Protein AF-A0A9Q0XM95-F1 (afdb_monomer_lite)

Organism: NCBI:txid171643

Structure (mmCIF, N/CA/C/O backbone):
data_AF-A0A9Q0XM95-F1
#
_entry.id   AF-A0A9Q0XM95-F1
#
loop_
_atom_site.group_PDB
_atom_site.id
_atom_site.type_symbol
_atom_site.label_atom_id
_atom_site.label_alt_id
_atom_site.label_comp_id
_atom_site.label_asym_id
_atom_site.label_entity_id
_atom_site.label_seq_id
_atom_site.pdbx_PDB_ins_code
_atom_site.Cartn_x
_atom_site.Cartn_y
_atom_site.Cartn_z
_atom_site.occupancy
_atom_site.B_iso_or_equiv
_atom_site.auth_seq_id
_atom_site.auth_comp_id
_atom_site.auth_asym_id
_atom_site.auth_atom_id
_atom_site.pdbx_PDB_model_num
ATOM 1 N N . MET A 1 1 ? -8.495 -16.145 10.404 1.00 81.06 1 MET A N 1
ATOM 2 C CA . MET A 1 1 ? -7.145 -15.731 10.852 1.00 81.06 1 MET A CA 1
ATOM 3 C C . MET A 1 1 ? -7.290 -14.716 11.980 1.00 81.06 1 MET A C 1
ATOM 5 O O . MET A 1 1 ? -8.179 -13.877 11.881 1.00 81.06 1 MET A O 1
ATOM 9 N N . SER A 1 2 ? -6.496 -14.801 13.055 1.00 91.56 2 SER A N 1
ATOM 10 C CA . SER A 1 2 ? -6.542 -13.814 14.153 1.00 91.56 2 SER A CA 1
ATOM 11 C C . SER A 1 2 ? -6.047 -12.433 13.691 1.00 91.56 2 SER A C 1
ATOM 13 O O . SER A 1 2 ? -5.526 -12.292 12.583 1.00 91.56 2 SER A O 1
ATOM 15 N N . PHE A 1 3 ? -6.245 -11.386 14.500 1.00 92.06 3 PHE A N 1
ATOM 16 C CA . PHE A 1 3 ? -5.684 -10.062 14.198 1.00 92.06 3 PHE A CA 1
ATOM 17 C C . PHE A 1 3 ? -4.149 -10.098 14.181 1.00 92.06 3 PHE A C 1
ATOM 19 O O . PHE A 1 3 ? -3.558 -9.758 13.162 1.00 92.06 3 PHE A O 1
ATOM 26 N N . GLU A 1 4 ? -3.528 -10.651 15.223 1.00 93.56 4 GLU A N 1
ATOM 27 C CA . GLU A 1 4 ? -2.069 -10.808 15.297 1.00 93.56 4 GLU A CA 1
ATOM 28 C C . GLU A 1 4 ? -1.491 -11.612 14.130 1.00 93.56 4 GLU A C 1
ATOM 30 O O . GLU A 1 4 ? -0.483 -11.219 13.555 1.00 93.56 4 GLU A O 1
ATOM 35 N N . ALA A 1 5 ? -2.160 -12.685 13.695 1.00 95.25 5 ALA A N 1
ATOM 36 C CA . ALA A 1 5 ? -1.706 -13.453 12.536 1.00 95.25 5 ALA A CA 1
ATOM 37 C C . ALA A 1 5 ? -1.765 -12.640 11.229 1.00 95.25 5 ALA A C 1
ATOM 39 O O . ALA A 1 5 ? -0.909 -12.804 10.365 1.00 95.25 5 ALA A O 1
ATOM 40 N N . ARG A 1 6 ? -2.735 -11.726 11.084 1.00 95.44 6 ARG A N 1
ATOM 41 C CA . ARG A 1 6 ? -2.788 -10.805 9.936 1.00 95.44 6 ARG A CA 1
ATOM 42 C C . ARG A 1 6 ? -1.675 -9.767 9.983 1.00 95.44 6 ARG A C 1
ATOM 44 O O . ARG A 1 6 ? -1.085 -9.481 8.948 1.00 95.44 6 ARG A O 1
ATOM 51 N N . ILE A 1 7 ? -1.393 -9.221 11.163 1.00 96.62 7 ILE A N 1
ATOM 52 C CA . ILE A 1 7 ? -0.296 -8.270 11.362 1.00 96.62 7 ILE A CA 1
ATOM 53 C C . ILE A 1 7 ? 1.055 -8.941 11.100 1.00 96.62 7 ILE A C 1
ATOM 55 O O . ILE A 1 7 ? 1.875 -8.376 10.383 1.00 96.62 7 ILE A O 1
ATOM 59 N N . ALA A 1 8 ? 1.262 -10.165 11.589 1.00 97.31 8 ALA A N 1
ATOM 60 C CA . ALA A 1 8 ? 2.457 -10.951 11.296 1.00 97.31 8 ALA A CA 1
ATOM 61 C C . ALA A 1 8 ? 2.610 -11.197 9.788 1.00 97.31 8 ALA A C 1
ATOM 63 O O . ALA A 1 8 ? 3.677 -10.950 9.230 1.00 97.31 8 ALA A O 1
ATOM 64 N N . ARG A 1 9 ? 1.522 -11.583 9.109 1.00 97.50 9 ARG A N 1
ATOM 65 C CA . ARG A 1 9 ? 1.529 -11.794 7.658 1.00 97.50 9 ARG A CA 1
ATOM 66 C C . ARG A 1 9 ? 1.860 -10.520 6.873 1.00 97.50 9 ARG A C 1
ATOM 68 O O . ARG A 1 9 ? 2.614 -10.574 5.907 1.00 97.50 9 ARG A O 1
ATOM 75 N N . LEU A 1 10 ? 1.334 -9.372 7.294 1.00 96.75 10 LEU A N 1
ATOM 76 C CA . LEU A 1 10 ? 1.699 -8.076 6.720 1.00 96.75 10 LEU A CA 1
ATOM 77 C C . LEU A 1 10 ? 3.186 -7.764 6.962 1.00 96.75 10 LEU A C 1
ATOM 79 O O . LEU A 1 10 ? 3.872 -7.317 6.045 1.00 96.75 10 LEU A O 1
ATOM 83 N N . GLY A 1 11 ? 3.701 -8.047 8.161 1.00 96.81 11 GLY A N 1
ATOM 84 C CA . GLY A 1 11 ? 5.122 -7.913 8.486 1.00 96.81 11 GLY A CA 1
ATOM 85 C C . GLY A 1 11 ? 6.016 -8.739 7.558 1.00 96.81 11 GLY A C 1
ATOM 86 O O . GLY A 1 11 ? 6.986 -8.216 7.021 1.00 96.81 11 GLY A O 1
ATOM 87 N N . GLU A 1 12 ? 5.641 -9.988 7.270 1.00 97.31 12 GLU A N 1
ATOM 88 C CA . GLU A 1 12 ? 6.345 -10.814 6.281 1.00 97.31 12 GLU A CA 1
ATOM 89 C C . GLU A 1 12 ? 6.358 -10.162 4.894 1.00 97.31 12 GLU A C 1
ATOM 91 O O . GLU A 1 12 ? 7.397 -10.144 4.244 1.00 97.31 12 GLU A O 1
ATOM 96 N N . MET A 1 13 ? 5.228 -9.605 4.438 1.00 96.62 13 MET A N 1
ATOM 97 C CA . MET A 1 13 ? 5.145 -8.899 3.151 1.00 96.62 13 MET A CA 1
ATOM 98 C C . MET A 1 13 ? 6.050 -7.666 3.106 1.00 96.62 13 MET A C 1
ATOM 100 O O . MET A 1 13 ? 6.648 -7.381 2.071 1.00 96.62 13 MET A O 1
ATOM 104 N N . LYS A 1 14 ? 6.154 -6.927 4.213 1.00 96.12 14 LYS A N 1
ATOM 105 C CA . LYS A 1 14 ? 6.998 -5.733 4.326 1.00 96.12 14 LYS A CA 1
ATOM 106 C C . LYS A 1 14 ? 8.491 -6.058 4.205 1.00 96.12 14 LYS A C 1
ATOM 108 O O . LYS A 1 14 ? 9.233 -5.276 3.627 1.00 96.12 14 LYS A O 1
ATOM 113 N N . GLU A 1 15 ? 8.936 -7.213 4.680 1.00 96.25 15 GLU A N 1
ATOM 114 C CA . GLU A 1 15 ? 10.349 -7.610 4.577 1.00 96.25 15 GLU A CA 1
ATOM 115 C C . GLU A 1 15 ? 10.702 -8.244 3.216 1.00 96.25 15 GLU A C 1
ATOM 117 O O . GLU A 1 15 ? 11.859 -8.594 2.962 1.00 96.25 15 GLU A O 1
ATOM 122 N N . LYS A 1 16 ? 9.729 -8.389 2.304 1.00 94.69 16 LYS A N 1
ATOM 123 C CA . LYS A 1 16 ? 9.983 -8.952 0.975 1.00 94.69 16 LYS A CA 1
ATOM 124 C C . LYS A 1 16 ? 10.821 -8.020 0.112 1.00 94.69 16 LYS A C 1
ATOM 126 O O . LYS A 1 16 ? 10.620 -6.807 0.069 1.00 94.69 16 LYS A O 1
ATOM 131 N N . ASN A 1 17 ? 11.700 -8.649 -0.661 1.00 94.06 17 ASN A N 1
ATOM 132 C CA . ASN A 1 17 ? 12.382 -8.044 -1.792 1.00 94.06 17 ASN A CA 1
ATOM 133 C C . ASN A 1 17 ? 11.874 -8.695 -3.076 1.00 94.06 17 ASN A C 1
ATOM 135 O O . ASN A 1 17 ? 11.714 -9.916 -3.139 1.00 94.06 17 ASN A O 1
ATOM 139 N N . TYR A 1 18 ? 11.629 -7.880 -4.095 1.00 95.12 18 TYR A N 1
ATOM 140 C CA . TYR A 1 18 ? 11.156 -8.344 -5.393 1.00 95.12 18 TYR A CA 1
ATOM 141 C C . TYR A 1 18 ? 12.299 -8.313 -6.405 1.00 95.12 18 TYR A C 1
ATOM 143 O O . TYR A 1 18 ? 13.080 -7.365 -6.435 1.00 95.12 18 TYR A O 1
ATOM 151 N N . ALA A 1 19 ? 12.391 -9.350 -7.238 1.00 92.94 19 ALA A N 1
ATOM 152 C CA . ALA A 1 19 ? 13.468 -9.540 -8.207 1.00 92.94 19 ALA A CA 1
ATOM 153 C C . ALA A 1 19 ? 12.906 -9.855 -9.603 1.00 92.94 19 ALA A C 1
ATOM 155 O O . ALA A 1 19 ? 11.805 -10.389 -9.732 1.00 92.94 19 ALA A O 1
ATOM 156 N N . VAL A 1 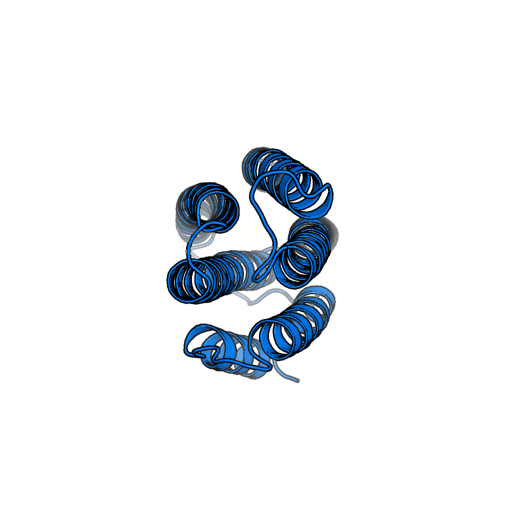20 ? 13.662 -9.540 -10.655 1.00 87.06 20 VAL A N 1
ATOM 157 C CA . VAL A 1 20 ? 13.325 -9.935 -12.034 1.00 87.06 20 VAL A CA 1
ATOM 158 C C . VAL A 1 20 ? 13.405 -11.460 -12.220 1.00 87.06 20 VAL A C 1
ATOM 160 O O . VAL A 1 20 ? 14.213 -12.105 -11.551 1.00 87.06 20 VAL A O 1
ATOM 163 N N . PRO A 1 21 ? 12.610 -12.047 -13.137 1.00 88.88 21 PRO A N 1
ATOM 164 C CA . PRO A 1 21 ? 11.660 -11.383 -14.041 1.00 88.88 21 PRO A CA 1
ATOM 165 C C . PRO A 1 21 ? 10.279 -11.110 -13.421 1.00 88.88 21 PRO A C 1
ATOM 167 O O . PRO A 1 21 ? 9.565 -10.238 -13.903 1.00 88.88 21 PRO A O 1
ATOM 170 N N . ASP A 1 22 ? 9.921 -11.792 -12.331 1.00 92.81 22 ASP A N 1
ATOM 171 C CA . ASP A 1 22 ? 8.540 -11.840 -11.826 1.00 92.81 22 ASP A CA 1
ATOM 172 C C . ASP A 1 22 ? 8.221 -10.808 -10.731 1.00 92.81 22 ASP A C 1
ATOM 174 O O . ASP A 1 22 ? 7.160 -10.866 -10.107 1.00 92.81 22 ASP A O 1
ATOM 178 N N . GLY A 1 23 ? 9.124 -9.863 -10.464 1.00 95.00 23 GLY A N 1
ATOM 179 C CA . GLY A 1 23 ? 9.039 -8.959 -9.314 1.00 95.00 23 GLY A CA 1
ATOM 180 C C . GLY A 1 23 ? 7.737 -8.159 -9.245 1.00 95.00 23 GLY A C 1
ATOM 181 O O . GLY A 1 23 ? 7.123 -8.082 -8.182 1.00 95.00 23 GLY A O 1
ATOM 182 N N . PHE A 1 24 ? 7.265 -7.633 -10.379 1.00 94.81 24 PHE A N 1
ATOM 183 C CA . PHE A 1 24 ? 5.990 -6.909 -10.444 1.00 94.81 24 PHE A CA 1
ATOM 184 C C . PHE A 1 24 ? 4.787 -7.825 -10.224 1.00 94.81 24 PHE A C 1
ATOM 186 O O . PHE A 1 24 ? 3.866 -7.462 -9.491 1.00 94.81 24 PHE A O 1
ATOM 193 N N . LEU A 1 25 ? 4.787 -9.017 -10.822 1.00 95.62 25 LEU A N 1
ATOM 194 C CA . LEU A 1 25 ? 3.719 -9.997 -10.642 1.00 95.62 25 LEU A CA 1
ATOM 195 C C . LEU A 1 25 ? 3.643 -10.479 -9.185 1.00 95.62 25 LEU A C 1
ATOM 197 O O . LEU A 1 25 ? 2.550 -10.621 -8.634 1.00 95.62 25 LEU A O 1
ATOM 201 N N . ALA A 1 26 ? 4.790 -10.708 -8.544 1.00 97.50 26 ALA A N 1
ATOM 202 C CA . ALA A 1 26 ? 4.875 -11.061 -7.131 1.00 97.50 26 ALA A CA 1
ATOM 203 C C . ALA A 1 26 ? 4.334 -9.933 -6.238 1.00 97.50 26 ALA A C 1
ATOM 205 O O . ALA A 1 26 ? 3.450 -10.185 -5.418 1.00 97.50 26 ALA A O 1
ATOM 206 N N . ALA A 1 27 ? 4.759 -8.686 -6.469 1.00 97.75 27 ALA A N 1
ATOM 207 C CA . ALA A 1 27 ? 4.250 -7.524 -5.739 1.00 97.75 27 ALA A CA 1
ATOM 208 C C . ALA A 1 27 ? 2.736 -7.331 -5.927 1.00 97.75 27 ALA A C 1
ATOM 210 O O . ALA A 1 27 ? 2.030 -6.977 -4.985 1.00 97.75 27 ALA A O 1
ATOM 211 N N . GLN A 1 28 ? 2.200 -7.612 -7.120 1.00 98.06 28 GLN A N 1
ATOM 212 C CA . GLN A 1 28 ? 0.756 -7.579 -7.364 1.00 98.06 28 GLN A CA 1
ATOM 213 C C . GLN A 1 28 ? 0.012 -8.653 -6.571 1.00 98.06 28 GLN A C 1
ATOM 215 O O . GLN A 1 28 ? -1.051 -8.366 -6.019 1.00 98.06 28 GLN A O 1
ATOM 220 N N . LYS A 1 29 ? 0.531 -9.884 -6.501 1.00 98.25 29 LYS A N 1
ATOM 221 C CA . LYS A 1 29 ? -0.075 -10.955 -5.691 1.00 98.25 29 LYS A CA 1
ATOM 222 C C . LYS A 1 29 ? -0.095 -10.572 -4.214 1.00 98.25 29 LYS A C 1
ATOM 224 O O . LYS A 1 29 ? -1.143 -10.678 -3.583 1.00 98.25 29 LYS A O 1
ATOM 229 N N . ASP A 1 30 ? 1.015 -10.043 -3.712 1.00 98.38 30 ASP A N 1
ATOM 230 C CA . ASP A 1 30 ? 1.121 -9.596 -2.324 1.00 98.38 30 ASP A CA 1
ATOM 231 C C . ASP A 1 30 ? 0.209 -8.396 -2.032 1.00 98.38 30 ASP A C 1
ATOM 233 O O . ASP A 1 30 ? -0.452 -8.368 -0.998 1.00 98.38 30 ASP A O 1
ATOM 237 N N . ALA A 1 31 ? 0.060 -7.451 -2.965 1.00 98.25 31 ALA A N 1
ATOM 238 C CA . ALA A 1 31 ? -0.895 -6.350 -2.832 1.00 98.25 31 ALA A CA 1
ATOM 239 C C . ALA A 1 31 ? -2.364 -6.823 -2.842 1.00 98.25 31 ALA A C 1
ATOM 241 O O . ALA A 1 31 ? -3.195 -6.271 -2.120 1.00 98.25 31 ALA A O 1
ATOM 242 N N . ASN A 1 32 ? -2.701 -7.859 -3.618 1.00 98.38 32 ASN A N 1
ATOM 243 C CA . ASN A 1 32 ? -4.034 -8.473 -3.569 1.00 98.38 32 ASN A CA 1
ATOM 244 C C . ASN A 1 32 ? -4.267 -9.220 -2.251 1.00 98.38 32 ASN A C 1
ATOM 246 O O . ASN A 1 32 ? -5.366 -9.169 -1.702 1.00 98.38 32 ASN A O 1
ATOM 250 N N . GLU A 1 33 ? -3.250 -9.893 -1.717 1.00 98.31 33 GLU A N 1
ATOM 251 C CA . GLU A 1 33 ? -3.353 -10.509 -0.398 1.00 98.31 33 GLU A CA 1
ATOM 252 C C . GLU A 1 33 ? -3.531 -9.437 0.690 1.00 98.31 33 GLU A C 1
ATOM 254 O O . GLU A 1 33 ? -4.434 -9.555 1.519 1.00 98.31 33 GLU A O 1
ATOM 259 N N . LEU A 1 34 ? -2.771 -8.338 0.628 1.00 98.19 34 LEU A N 1
ATOM 260 C CA . LEU A 1 34 ? -2.919 -7.179 1.511 1.00 98.19 34 LEU A CA 1
ATOM 261 C C . LEU A 1 34 ? -4.349 -6.612 1.481 1.00 98.19 34 LEU A C 1
ATOM 263 O O . LEU A 1 34 ? -4.915 -6.317 2.534 1.00 98.19 34 LEU A O 1
ATOM 267 N N . LEU A 1 35 ? -4.971 -6.535 0.300 1.00 97.94 35 LEU A N 1
ATOM 268 C CA . LEU A 1 35 ? -6.371 -6.128 0.138 1.00 97.94 35 LEU A CA 1
ATOM 269 C C . LEU A 1 35 ? -7.334 -7.054 0.903 1.00 97.94 35 LEU A C 1
ATOM 271 O O . LEU A 1 35 ? -8.249 -6.589 1.586 1.00 97.94 35 LEU A O 1
ATOM 275 N N . CYS A 1 36 ? -7.115 -8.369 0.847 1.00 97.50 36 CYS A N 1
ATOM 276 C CA . CYS A 1 36 ? -7.903 -9.341 1.610 1.00 97.50 36 CYS A CA 1
ATOM 277 C C . CYS A 1 36 ? -7.716 -9.178 3.130 1.00 97.50 36 CYS A C 1
ATOM 279 O O . CYS A 1 36 ? -8.689 -9.278 3.889 1.00 97.50 36 CYS A O 1
ATOM 281 N N . LEU A 1 37 ? -6.488 -8.895 3.586 1.00 97.19 37 LEU A N 1
ATOM 282 C CA . LEU A 1 37 ? -6.194 -8.629 5.000 1.00 97.19 37 LEU A CA 1
ATOM 283 C C . LEU A 1 37 ? -6.942 -7.386 5.497 1.00 97.19 37 LEU A C 1
ATOM 285 O O . LEU A 1 37 ? -7.592 -7.444 6.545 1.00 97.19 37 LEU A O 1
ATOM 289 N N . VAL A 1 38 ? -6.905 -6.306 4.709 1.00 95.69 38 VAL A N 1
ATOM 290 C CA . VAL A 1 38 ? -7.605 -5.040 4.967 1.00 95.69 38 VAL A CA 1
ATOM 291 C C . VAL A 1 38 ? -9.101 -5.259 5.133 1.00 95.69 38 VAL A C 1
ATOM 293 O O . VAL A 1 38 ? -9.650 -4.901 6.175 1.00 95.69 38 VAL A O 1
ATOM 296 N N . ARG A 1 39 ? -9.750 -5.913 4.166 1.00 95.56 39 ARG A N 1
ATOM 297 C CA . ARG A 1 39 ? -11.205 -6.151 4.179 1.00 95.56 39 ARG A CA 1
ATOM 298 C C . ARG A 1 39 ? -11.674 -6.976 5.368 1.00 95.56 39 ARG A C 1
ATOM 300 O O . ARG A 1 39 ? -12.809 -6.845 5.805 1.00 95.56 39 ARG A O 1
ATOM 307 N N . SER A 1 40 ? -10.786 -7.790 5.929 1.00 93.88 40 SER A N 1
ATOM 308 C CA . SER A 1 40 ? -11.086 -8.606 7.103 1.00 93.88 40 SER A CA 1
ATOM 309 C C . SER A 1 40 ? -10.956 -7.836 8.430 1.00 93.88 40 SER A C 1
ATOM 311 O O . SER A 1 40 ? -11.142 -8.432 9.489 1.00 93.88 40 SER A O 1
ATOM 313 N N . SER A 1 41 ? -10.542 -6.559 8.423 1.00 91.31 41 SER A N 1
ATOM 314 C CA . SER A 1 41 ? -10.102 -5.804 9.620 1.00 91.31 41 SER A CA 1
ATOM 315 C C . SER A 1 41 ? -11.209 -5.373 10.570 1.00 91.31 41 SER A C 1
ATOM 317 O O . SER A 1 41 ? -10.927 -5.234 11.759 1.00 91.31 41 SER A O 1
ATOM 319 N N . VAL A 1 42 ? -12.436 -5.213 10.073 1.00 91.88 42 VAL A N 1
ATOM 320 C CA . VAL A 1 42 ? -13.600 -4.879 10.903 1.00 91.88 42 VAL A CA 1
ATOM 321 C C . VAL A 1 42 ? -13.850 -5.989 11.923 1.00 91.88 42 VAL A C 1
ATOM 323 O O . VAL A 1 42 ? -13.718 -7.179 11.623 1.00 91.88 42 VAL A O 1
ATOM 326 N N . GLY A 1 43 ? -14.186 -5.611 13.152 1.00 88.12 43 GLY A N 1
ATOM 327 C CA . GLY A 1 43 ? -14.567 -6.565 14.179 1.00 88.12 43 GLY A CA 1
ATOM 328 C C . GLY A 1 43 ? -14.524 -5.986 15.583 1.00 88.12 43 GLY A C 1
ATOM 329 O O . GLY A 1 43 ? -14.456 -4.776 15.792 1.00 88.12 43 GLY A O 1
ATOM 330 N N . LYS A 1 44 ? -14.548 -6.882 16.576 1.00 84.62 44 LYS A N 1
ATOM 331 C CA . LYS A 1 44 ? -14.585 -6.475 17.983 1.00 84.62 44 LYS A CA 1
ATOM 332 C C . LYS A 1 44 ? -13.407 -5.539 18.317 1.00 84.62 44 LYS A C 1
ATOM 334 O O . LYS A 1 44 ? -12.250 -5.947 18.099 1.00 84.62 44 LYS A O 1
ATOM 339 N N . PRO A 1 45 ? -13.693 -4.332 18.846 1.00 81.69 45 PRO A N 1
ATOM 340 C CA . PRO A 1 45 ? -12.668 -3.439 19.363 1.00 81.69 45 PRO A CA 1
ATOM 341 C C . PRO A 1 45 ? -11.847 -4.151 20.435 1.00 81.69 45 PRO A C 1
ATOM 343 O O . PRO A 1 45 ? -12.346 -5.040 21.130 1.00 81.69 45 PRO A O 1
ATOM 346 N N . GLU A 1 46 ? -10.579 -3.789 20.558 1.00 80.56 46 GLU A N 1
ATOM 347 C CA . GLU A 1 46 ? -9.786 -4.217 21.706 1.00 80.56 46 GLU A CA 1
ATOM 348 C C . GLU A 1 46 ? -10.092 -3.331 22.903 1.00 80.56 46 GLU A C 1
ATOM 350 O O . GLU A 1 46 ? -9.969 -2.106 22.820 1.00 80.56 46 GLU A O 1
ATOM 355 N N . ASP A 1 47 ? -10.447 -3.966 24.016 1.00 67.31 47 ASP A N 1
ATOM 356 C CA . ASP A 1 47 ? -10.724 -3.277 25.267 1.00 67.31 47 ASP A CA 1
ATOM 357 C C . ASP A 1 47 ? -9.434 -2.643 25.809 1.00 67.31 47 ASP A C 1
ATOM 359 O O . ASP A 1 47 ? -8.463 -3.333 26.125 1.00 67.31 47 ASP A O 1
ATOM 363 N N . HIS A 1 48 ? -9.399 -1.311 25.856 1.00 66.81 48 HIS A N 1
ATOM 364 C CA . HIS A 1 48 ? -8.231 -0.542 26.284 1.00 66.81 48 HIS A CA 1
ATOM 365 C C . HIS A 1 48 ? -8.625 0.596 27.231 1.00 66.81 48 HIS A C 1
ATOM 367 O O . HIS A 1 48 ? -8.697 1.759 26.813 1.00 66.81 48 HIS A O 1
ATOM 373 N N . PRO A 1 49 ? -8.819 0.306 28.526 1.00 56.31 49 PRO A N 1
ATOM 374 C CA . PRO A 1 49 ? -9.065 1.344 29.514 1.00 56.31 49 PRO A CA 1
ATOM 375 C C . PRO A 1 49 ? -7.819 2.239 29.672 1.00 56.31 49 PRO A C 1
ATOM 377 O O . PRO A 1 49 ? -6.749 1.763 30.045 1.00 56.31 49 PRO A O 1
ATOM 380 N N . GLY A 1 50 ? -7.943 3.544 29.392 1.00 66.12 50 GLY A N 1
ATOM 381 C CA . GLY A 1 50 ? -7.023 4.569 29.920 1.00 66.12 50 GLY A CA 1
ATOM 382 C C . GLY A 1 50 ? -5.959 5.177 28.992 1.00 66.12 50 GLY A C 1
ATOM 383 O O . GLY A 1 50 ? -5.169 5.986 29.468 1.00 66.12 50 GLY A O 1
ATOM 384 N N . ALA A 1 51 ? -5.919 4.863 27.690 1.00 80.62 51 ALA A N 1
ATOM 385 C CA . ALA A 1 51 ? -4.924 5.456 26.769 1.00 80.62 51 ALA A CA 1
ATOM 386 C C . ALA A 1 51 ? -5.457 5.799 25.365 1.00 80.62 51 ALA A C 1
ATOM 388 O O . ALA A 1 51 ? -4.668 5.991 24.436 1.00 80.62 51 ALA A O 1
ATOM 389 N N . TYR A 1 52 ? -6.780 5.857 25.190 1.00 85.06 52 TYR A N 1
ATOM 390 C CA . TYR A 1 52 ? -7.411 6.022 23.878 1.00 85.06 52 TYR A CA 1
ATOM 391 C C . TYR A 1 52 ? -6.950 7.293 23.149 1.00 85.06 52 TYR A C 1
ATOM 393 O O . TYR A 1 52 ? -6.428 7.193 22.040 1.00 85.06 52 TYR A O 1
ATOM 401 N N . ASP A 1 53 ? -7.037 8.463 23.788 1.00 86.00 53 ASP A N 1
ATOM 402 C CA . ASP A 1 53 ? -6.682 9.743 23.156 1.00 86.00 53 ASP A CA 1
ATOM 403 C C . ASP A 1 53 ? -5.199 9.823 22.773 1.00 86.00 53 ASP A C 1
ATOM 405 O O . ASP A 1 53 ? -4.846 10.294 21.687 1.00 86.00 53 ASP A O 1
ATOM 409 N N . LEU A 1 54 ? -4.318 9.301 23.635 1.00 87.75 54 LEU A N 1
ATOM 410 C CA . LEU A 1 54 ? -2.887 9.232 23.354 1.00 87.75 54 LEU A CA 1
ATOM 411 C C . LEU A 1 54 ? -2.614 8.325 22.148 1.00 87.75 54 LEU A C 1
ATOM 413 O O . LEU A 1 54 ? -1.954 8.762 21.204 1.00 87.75 54 LEU A O 1
ATOM 417 N N . LYS A 1 55 ? -3.166 7.104 22.127 1.00 87.94 55 LYS A N 1
ATOM 418 C CA . LYS A 1 55 ? -3.032 6.183 20.984 1.00 87.94 55 LYS A CA 1
ATOM 419 C C . LYS A 1 55 ? -3.589 6.801 19.705 1.00 87.94 55 LYS A C 1
ATOM 421 O O . LYS A 1 55 ? -2.966 6.716 18.648 1.00 87.94 55 LYS A O 1
ATOM 426 N N . LEU A 1 56 ? -4.730 7.475 19.797 1.00 89.25 56 LEU A N 1
ATOM 427 C CA . LEU A 1 56 ? -5.360 8.139 18.667 1.00 89.25 56 LEU A CA 1
ATOM 428 C C . LEU A 1 56 ? -4.464 9.238 18.084 1.00 89.25 56 LEU A C 1
ATOM 430 O O . LEU A 1 56 ? -4.301 9.322 16.866 1.00 89.25 56 LEU A O 1
ATOM 434 N N . SER A 1 57 ? -3.849 10.059 18.940 1.00 89.56 57 SER A N 1
ATOM 435 C CA . SER A 1 57 ? -2.898 11.093 18.515 1.00 89.56 57 SER A CA 1
ATOM 436 C C . SER A 1 57 ? -1.661 10.499 17.822 1.00 89.56 57 SER A C 1
ATOM 438 O O . SER A 1 57 ? -1.254 10.993 16.767 1.00 89.56 57 SER A O 1
ATOM 440 N N . GLN A 1 58 ? -1.131 9.385 18.341 1.00 91.44 58 GLN A N 1
ATOM 441 C CA . GLN A 1 58 ? 0.001 8.666 17.752 1.00 91.44 58 GLN A CA 1
ATOM 442 C C . GLN A 1 58 ? -0.347 8.118 16.365 1.00 91.44 58 GLN A C 1
ATOM 444 O O . GLN A 1 58 ? 0.411 8.332 15.418 1.00 91.44 58 GLN A O 1
ATOM 449 N N . TYR A 1 59 ? -1.520 7.494 16.202 1.00 91.62 59 TYR A N 1
ATOM 450 C CA . TYR A 1 59 ? -1.969 7.021 14.892 1.00 91.62 59 TYR A CA 1
ATOM 451 C C . TYR A 1 59 ? -2.215 8.173 13.916 1.00 91.62 59 TYR A C 1
ATOM 453 O O . TYR A 1 59 ? -1.789 8.081 12.768 1.00 91.62 59 TYR A O 1
ATOM 461 N N . LYS A 1 60 ? -2.819 9.290 14.347 1.00 90.88 60 LYS A N 1
ATOM 462 C CA . LYS A 1 60 ? -2.989 10.488 13.498 1.00 90.88 60 LYS A CA 1
ATOM 463 C C . LYS A 1 60 ? -1.647 10.986 12.947 1.00 90.88 60 LYS A C 1
ATOM 465 O O . LYS A 1 60 ? -1.559 11.321 11.762 1.00 90.88 60 LYS A O 1
ATOM 470 N N . GLN A 1 61 ? -0.612 11.034 13.787 1.00 92.12 61 GLN A N 1
ATOM 471 C CA . GLN A 1 61 ? 0.732 11.432 13.370 1.00 92.12 61 GLN A CA 1
ATOM 472 C C . GLN A 1 61 ? 1.358 10.400 12.427 1.00 92.12 61 GLN A C 1
ATOM 474 O O . GLN A 1 61 ? 1.804 10.774 11.342 1.00 92.12 61 GLN A O 1
ATOM 479 N N . LEU A 1 62 ? 1.350 9.120 12.810 1.00 93.56 62 LEU A N 1
ATOM 480 C CA . LEU A 1 62 ? 1.920 8.028 12.020 1.00 93.56 62 LEU A CA 1
ATOM 481 C C . LEU A 1 62 ? 1.292 7.967 10.624 1.00 93.56 62 LEU A C 1
ATOM 483 O O . LEU A 1 62 ? 1.999 8.039 9.626 1.00 93.56 62 LEU A O 1
ATOM 487 N N . LEU A 1 63 ? -0.038 7.966 10.537 1.00 93.25 63 LEU A N 1
ATOM 488 C CA . LEU A 1 63 ? -0.774 7.940 9.271 1.00 93.25 63 LEU A CA 1
ATOM 489 C C . LEU A 1 63 ? -0.446 9.139 8.379 1.00 93.25 63 LEU A C 1
ATOM 491 O O . LEU A 1 63 ? -0.358 8.998 7.158 1.00 93.25 63 LEU A O 1
ATOM 495 N N . SER A 1 64 ? -0.233 10.319 8.970 1.00 92.94 64 SER A N 1
ATOM 496 C CA . SER A 1 64 ? 0.187 11.500 8.214 1.00 92.94 64 SER A CA 1
ATOM 497 C C . SER A 1 64 ? 1.607 11.365 7.659 1.00 92.94 64 SER A C 1
ATOM 499 O O . SER A 1 64 ? 1.886 11.942 6.605 1.00 92.94 64 SER A O 1
ATOM 501 N N . VAL A 1 65 ? 2.510 10.672 8.357 1.00 95.25 65 VAL A N 1
ATOM 502 C CA . VAL A 1 65 ? 3.876 10.403 7.885 1.00 95.25 65 VAL A CA 1
ATOM 503 C C . VAL A 1 65 ? 3.840 9.363 6.771 1.00 95.25 65 VAL A C 1
ATOM 505 O O . VAL A 1 65 ? 4.290 9.654 5.663 1.00 95.25 65 VAL A O 1
ATOM 508 N N . GLU A 1 66 ? 3.220 8.213 7.024 1.00 95.06 66 GLU A N 1
ATOM 509 C CA . GLU A 1 66 ? 3.131 7.095 6.079 1.00 95.06 66 GLU A CA 1
ATOM 510 C C . GLU A 1 66 ? 2.432 7.502 4.775 1.00 95.06 66 GLU A C 1
ATOM 512 O O . GLU A 1 66 ? 2.924 7.226 3.684 1.00 95.06 66 GLU A O 1
ATOM 517 N N . SER A 1 67 ? 1.342 8.277 4.846 1.00 94.69 67 SER A N 1
ATOM 518 C CA . SER A 1 67 ? 0.645 8.763 3.642 1.00 94.69 67 SER A CA 1
ATOM 519 C C . SER A 1 67 ? 1.535 9.657 2.770 1.00 94.69 67 SER A C 1
ATOM 521 O O . SER A 1 67 ? 1.521 9.562 1.540 1.00 94.69 67 SER A O 1
ATOM 523 N N . ARG A 1 68 ? 2.341 10.532 3.392 1.00 95.44 68 ARG A N 1
ATOM 524 C CA . ARG A 1 68 ? 3.293 11.392 2.668 1.00 95.44 68 ARG A CA 1
ATOM 525 C C . ARG A 1 68 ? 4.417 10.570 2.052 1.00 95.44 68 ARG A C 1
ATOM 527 O O . ARG A 1 68 ? 4.799 10.830 0.907 1.00 95.44 68 ARG A O 1
ATOM 534 N N . GLN A 1 69 ? 4.936 9.597 2.797 1.00 97.00 69 GLN A N 1
ATOM 535 C CA . GLN A 1 69 ? 5.968 8.690 2.313 1.00 97.00 69 GLN A CA 1
ATOM 536 C C . GLN A 1 69 ? 5.457 7.861 1.135 1.00 97.00 69 GLN A C 1
ATOM 538 O O . GLN A 1 69 ? 6.148 7.799 0.121 1.00 97.00 69 GLN A O 1
ATOM 543 N N . LEU A 1 70 ? 4.229 7.336 1.199 1.00 97.69 70 LEU A N 1
ATOM 544 C CA . LEU A 1 70 ? 3.643 6.540 0.121 1.00 97.69 70 LEU A CA 1
ATOM 545 C C . LEU A 1 70 ? 3.509 7.363 -1.160 1.00 97.69 70 LEU A C 1
ATOM 547 O O . LEU A 1 70 ? 3.949 6.932 -2.225 1.00 97.69 70 LEU A O 1
ATOM 551 N N . GLY A 1 71 ? 2.980 8.587 -1.061 1.00 97.12 71 GLY A N 1
ATOM 552 C CA . GLY A 1 71 ? 2.894 9.490 -2.210 1.00 97.12 71 GLY A CA 1
ATOM 553 C C . GLY A 1 71 ? 4.268 9.827 -2.804 1.00 97.12 71 GLY A C 1
ATOM 554 O O . GLY A 1 71 ? 4.411 9.919 -4.021 1.00 97.12 71 GLY A O 1
ATOM 555 N N . SER A 1 72 ? 5.293 9.989 -1.962 1.00 97.19 72 SER A N 1
ATOM 556 C CA . SER A 1 72 ? 6.676 10.208 -2.406 1.00 97.19 72 SER A CA 1
ATOM 557 C C . SER A 1 72 ? 7.265 8.978 -3.099 1.00 97.19 72 SER A C 1
ATOM 559 O O . SER A 1 72 ? 7.834 9.098 -4.182 1.00 97.19 72 SER A O 1
ATOM 561 N N . ALA A 1 73 ? 7.079 7.791 -2.523 1.00 97.62 73 ALA A N 1
ATOM 562 C CA . ALA A 1 73 ? 7.570 6.536 -3.075 1.00 97.62 73 ALA A CA 1
ATOM 563 C C . ALA A 1 73 ? 6.903 6.205 -4.421 1.00 97.62 73 ALA A C 1
ATOM 565 O O . ALA A 1 73 ? 7.594 5.842 -5.368 1.00 97.62 73 ALA A O 1
ATOM 566 N N . CYS A 1 74 ? 5.593 6.443 -4.557 1.00 97.50 74 CYS A N 1
ATOM 567 C CA . CYS A 1 74 ? 4.883 6.288 -5.832 1.00 97.50 74 CYS A CA 1
ATOM 568 C C . CYS A 1 74 ? 5.418 7.240 -6.915 1.00 97.50 74 CYS A C 1
ATOM 570 O O . CYS A 1 74 ? 5.470 6.877 -8.091 1.00 97.50 74 CYS A O 1
ATOM 572 N N . ARG A 1 75 ? 5.823 8.467 -6.550 1.00 97.00 75 ARG A N 1
ATOM 573 C CA . ARG A 1 75 ? 6.468 9.399 -7.494 1.00 97.00 75 ARG A CA 1
ATOM 574 C C . ARG A 1 75 ? 7.851 8.920 -7.906 1.00 97.00 75 ARG A C 1
ATOM 576 O O . ARG A 1 75 ? 8.149 8.956 -9.090 1.00 97.00 75 ARG A O 1
ATOM 583 N N . LYS A 1 76 ? 8.658 8.434 -6.958 1.00 96.88 76 LYS A N 1
ATOM 584 C CA . LYS A 1 76 ? 9.974 7.849 -7.256 1.00 96.88 76 LYS A CA 1
ATOM 585 C C . LYS A 1 76 ? 9.860 6.668 -8.218 1.00 96.88 76 LYS A C 1
ATOM 587 O O . LYS A 1 76 ? 10.608 6.622 -9.181 1.00 96.88 76 LYS A O 1
ATOM 592 N N . LEU A 1 77 ? 8.885 5.780 -8.009 1.00 96.50 77 LEU A N 1
ATOM 593 C CA . LEU A 1 77 ? 8.606 4.675 -8.931 1.00 96.50 77 LEU A CA 1
ATOM 594 C C . LEU A 1 77 ? 8.330 5.172 -10.358 1.00 96.50 77 LEU A C 1
ATOM 596 O O . LEU A 1 77 ? 8.866 4.625 -11.314 1.00 96.50 77 LEU A O 1
ATOM 600 N N . ALA A 1 78 ? 7.536 6.233 -10.501 1.00 94.56 78 ALA A N 1
ATOM 601 C CA . ALA A 1 78 ? 7.221 6.809 -11.806 1.00 94.56 78 ALA A CA 1
ATOM 602 C C . ALA A 1 78 ? 8.363 7.609 -12.456 1.00 94.56 78 ALA A C 1
ATOM 604 O O . ALA A 1 78 ? 8.222 7.947 -13.623 1.00 94.56 78 ALA A O 1
ATOM 605 N N . MET A 1 79 ? 9.426 7.936 -11.710 1.00 93.81 79 MET A N 1
ATOM 606 C CA . MET A 1 79 ? 10.633 8.635 -12.189 1.00 93.81 79 MET A CA 1
ATOM 607 C C . MET A 1 79 ? 11.815 7.688 -12.454 1.00 93.81 79 MET A C 1
ATOM 609 O O . MET A 1 79 ? 12.861 8.118 -12.939 1.00 93.81 79 MET A O 1
ATOM 613 N N . ALA A 1 80 ? 11.675 6.415 -12.081 1.00 92.00 80 ALA A N 1
ATOM 614 C CA . ALA A 1 80 ? 12.691 5.384 -12.252 1.00 92.00 80 ALA A CA 1
ATOM 615 C C . ALA A 1 80 ? 12.554 4.647 -13.597 1.00 92.00 80 ALA A C 1
ATOM 617 O O . ALA A 1 80 ? 13.180 3.615 -13.813 1.00 92.00 80 ALA A O 1
ATOM 618 N N . GLU A 1 81 ? 11.746 5.160 -14.530 1.00 82.12 81 GLU A N 1
ATOM 619 C CA . GLU A 1 81 ? 11.403 4.481 -15.783 1.00 82.12 81 GLU A CA 1
ATOM 620 C C . GLU A 1 81 ? 12.602 4.235 -16.710 1.00 82.12 81 GLU A C 1
ATOM 622 O O . GLU A 1 81 ? 12.538 3.412 -17.621 1.00 82.12 81 GLU A O 1
ATOM 627 N N . LYS A 1 82 ? 13.706 4.950 -16.480 1.00 85.69 82 LYS A N 1
ATOM 628 C CA . LYS A 1 82 ? 14.932 4.864 -17.280 1.00 85.69 82 LYS A CA 1
ATOM 629 C C . LYS A 1 82 ? 15.852 3.720 -16.863 1.00 85.69 82 LYS A C 1
ATOM 631 O O . LYS A 1 82 ? 16.767 3.397 -17.616 1.00 85.69 82 LYS A O 1
ATOM 636 N N . SER A 1 83 ? 15.631 3.125 -15.692 1.00 90.06 83 SER A N 1
ATOM 637 C CA . SER A 1 83 ? 16.452 2.038 -15.167 1.00 90.06 83 SER A CA 1
ATOM 638 C C . SER A 1 83 ? 15.554 0.938 -14.596 1.00 90.06 83 SER A C 1
ATOM 640 O O . SER A 1 83 ? 14.927 1.135 -13.556 1.00 90.06 83 SER A O 1
ATOM 642 N N . PRO A 1 84 ? 15.494 -0.241 -15.243 1.00 88.12 84 PRO A N 1
ATOM 643 C CA . PRO A 1 84 ? 14.745 -1.390 -14.736 1.00 88.12 84 PRO A CA 1
ATOM 644 C C . PRO A 1 84 ? 15.085 -1.737 -13.277 1.00 88.12 84 PRO A C 1
ATOM 646 O O . PRO A 1 84 ? 14.203 -2.043 -12.477 1.00 88.12 84 PRO A O 1
ATOM 649 N N . GLU A 1 85 ? 16.360 -1.643 -12.910 1.00 91.31 85 GLU A N 1
ATOM 650 C CA . GLU A 1 85 ? 16.832 -1.950 -11.561 1.00 91.31 85 GLU A CA 1
ATOM 651 C C . GLU A 1 85 ? 16.348 -0.907 -10.539 1.00 91.31 85 GLU A C 1
ATOM 653 O O . GLU A 1 85 ? 15.774 -1.266 -9.509 1.00 91.31 85 GLU A O 1
ATOM 658 N N . GLU A 1 86 ? 16.459 0.389 -10.858 1.00 93.69 86 GLU A N 1
ATOM 659 C CA . GLU A 1 86 ? 15.933 1.459 -9.997 1.00 93.69 86 GLU A CA 1
ATOM 660 C C . GLU A 1 86 ? 14.408 1.391 -9.873 1.00 93.69 86 GLU A C 1
ATOM 662 O O . GLU A 1 86 ? 13.863 1.638 -8.796 1.00 93.69 86 GLU A O 1
ATOM 667 N N . MET A 1 87 ? 13.711 1.024 -10.952 1.00 94.75 87 MET A N 1
ATOM 668 C CA . MET A 1 87 ? 12.259 0.869 -10.954 1.00 94.75 87 MET A CA 1
ATOM 669 C C . MET A 1 87 ? 11.821 -0.239 -9.999 1.00 94.75 87 MET A C 1
ATOM 671 O O . MET A 1 87 ? 10.857 -0.065 -9.254 1.00 94.75 87 MET A O 1
ATOM 675 N N . LEU A 1 88 ? 12.555 -1.352 -9.966 1.00 94.94 88 LEU A N 1
ATOM 676 C CA . LEU A 1 88 ? 12.277 -2.470 -9.071 1.00 94.94 88 LEU A CA 1
ATOM 677 C C . LEU A 1 88 ? 12.564 -2.125 -7.602 1.00 94.94 88 LEU A C 1
ATOM 679 O O . LEU A 1 88 ? 11.769 -2.461 -6.719 1.00 94.94 88 LEU A O 1
ATOM 683 N N . VAL A 1 89 ? 13.653 -1.399 -7.335 1.00 95.88 89 VAL A N 1
ATOM 684 C CA . VAL A 1 89 ? 13.974 -0.881 -5.994 1.00 95.88 89 VAL A CA 1
ATOM 685 C C . VAL A 1 89 ? 12.903 0.106 -5.526 1.00 95.88 89 VAL A C 1
ATOM 687 O O . VAL A 1 89 ? 12.400 -0.001 -4.406 1.00 95.88 89 VAL A O 1
ATOM 690 N N . ALA A 1 90 ? 12.498 1.042 -6.387 1.00 97.06 90 ALA A N 1
ATOM 691 C CA . ALA A 1 90 ? 11.456 2.015 -6.079 1.00 97.06 90 ALA A CA 1
ATOM 692 C C . ALA A 1 90 ? 10.089 1.345 -5.869 1.00 97.06 90 ALA A C 1
ATOM 694 O O . ALA A 1 90 ? 9.356 1.721 -4.951 1.00 97.06 90 ALA A O 1
ATOM 695 N N . MET A 1 91 ? 9.764 0.323 -6.667 1.00 97.31 91 MET A N 1
ATOM 696 C CA . MET A 1 91 ? 8.561 -0.489 -6.498 1.00 97.31 91 MET A CA 1
ATOM 697 C C . MET A 1 91 ? 8.579 -1.181 -5.134 1.00 97.31 91 MET A C 1
ATOM 699 O O . MET A 1 91 ? 7.646 -0.986 -4.357 1.00 97.31 91 MET A O 1
ATOM 703 N N . THR A 1 92 ? 9.658 -1.898 -4.811 1.00 97.56 92 THR A N 1
ATOM 704 C CA . THR A 1 92 ? 9.830 -2.591 -3.525 1.00 97.56 92 THR A CA 1
ATOM 705 C C . THR A 1 92 ? 9.667 -1.618 -2.362 1.00 97.56 92 THR A C 1
ATOM 707 O O . THR A 1 92 ? 8.799 -1.812 -1.517 1.00 97.56 92 THR A O 1
ATOM 710 N N . SER A 1 93 ? 10.400 -0.501 -2.372 1.00 97.50 93 SER A N 1
ATOM 711 C CA . SER A 1 93 ? 10.298 0.527 -1.331 1.00 97.50 93 SER A CA 1
ATOM 712 C C . SER A 1 93 ? 8.876 1.086 -1.200 1.00 97.50 93 SER A C 1
ATOM 714 O O . SER A 1 93 ? 8.368 1.242 -0.091 1.00 97.50 93 SER A O 1
ATOM 716 N N . SER A 1 94 ? 8.187 1.351 -2.315 1.00 98.00 94 SER A N 1
ATOM 717 C CA . SER A 1 94 ? 6.807 1.849 -2.271 1.00 98.00 94 S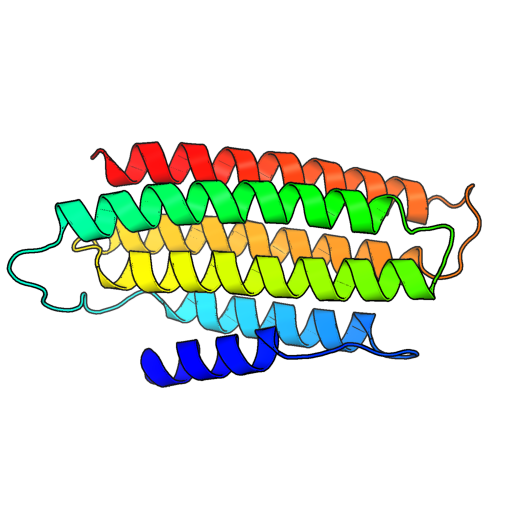ER A CA 1
ATOM 718 C C . SER A 1 94 ? 5.816 0.831 -1.696 1.00 98.00 94 SER A C 1
ATOM 720 O O . SER A 1 94 ? 4.899 1.230 -0.978 1.00 98.00 94 SER A O 1
ATOM 722 N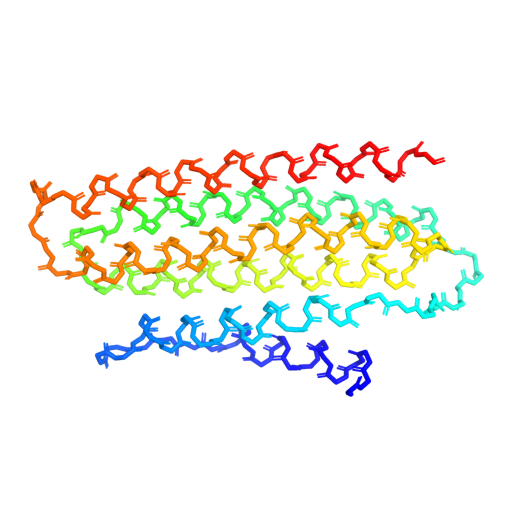 N . PHE A 1 95 ? 6.024 -0.465 -1.947 1.00 98.50 95 PHE A N 1
ATOM 723 C CA . PHE A 1 95 ? 5.198 -1.534 -1.388 1.00 98.50 95 PHE A CA 1
ATOM 724 C C . PHE A 1 95 ? 5.403 -1.659 0.125 1.00 98.50 95 PHE A C 1
ATOM 726 O O . PHE A 1 95 ? 4.439 -1.768 0.876 1.00 98.50 95 PHE A O 1
ATOM 733 N N . GLN A 1 96 ? 6.645 -1.548 0.595 1.00 98.12 96 GLN A N 1
ATOM 734 C CA . GLN A 1 96 ? 6.961 -1.563 2.026 1.00 98.12 96 GLN A CA 1
ATOM 735 C C . GLN A 1 96 ? 6.271 -0.421 2.779 1.00 98.12 96 GLN A C 1
ATOM 737 O O . GLN A 1 96 ? 5.703 -0.632 3.850 1.00 98.12 96 GLN A O 1
ATOM 742 N N . VAL A 1 97 ? 6.256 0.780 2.193 1.00 97.88 97 VAL A N 1
ATOM 743 C CA . VAL A 1 97 ? 5.538 1.932 2.761 1.00 97.88 97 VAL A CA 1
ATOM 744 C C . VAL A 1 97 ? 4.018 1.719 2.729 1.00 97.88 97 VAL A C 1
ATOM 746 O O . VAL A 1 97 ? 3.326 2.079 3.681 1.00 97.88 97 VAL A O 1
ATOM 749 N N . LEU A 1 98 ? 3.473 1.094 1.677 1.00 98.44 98 LEU A N 1
ATOM 750 C CA . LEU A 1 98 ? 2.058 0.705 1.646 1.00 98.44 98 LEU A CA 1
ATOM 751 C C . LEU A 1 98 ? 1.718 -0.265 2.786 1.00 98.44 98 LEU A C 1
ATOM 753 O O . LEU A 1 98 ? 0.681 -0.093 3.433 1.00 98.44 98 LEU A O 1
ATOM 757 N N . CYS A 1 99 ? 2.581 -1.248 3.057 1.00 98.25 99 CYS A N 1
ATOM 758 C CA . CYS A 1 99 ? 2.427 -2.151 4.194 1.00 98.25 99 CYS A CA 1
ATOM 759 C C . CYS A 1 99 ? 2.396 -1.365 5.510 1.00 98.25 99 CYS A C 1
ATOM 761 O O . CYS A 1 99 ? 1.434 -1.515 6.257 1.00 98.25 99 CYS A O 1
ATOM 763 N N . CYS A 1 100 ? 3.353 -0.462 5.761 1.00 97.31 100 CYS A N 1
ATOM 764 C CA . CYS A 1 100 ? 3.371 0.373 6.972 1.00 97.31 100 CYS A CA 1
ATOM 765 C C . CYS A 1 100 ? 2.077 1.186 7.157 1.00 97.31 100 CYS A C 1
ATOM 767 O O . CYS A 1 100 ? 1.482 1.180 8.238 1.00 97.31 100 CYS A O 1
ATOM 769 N N . LEU A 1 101 ? 1.606 1.851 6.095 1.00 97.31 101 LEU A N 1
ATOM 770 C CA . LEU A 1 101 ? 0.346 2.597 6.116 1.00 97.31 101 LEU A CA 1
ATOM 771 C C . LEU A 1 101 ? -0.843 1.684 6.442 1.00 97.31 101 LEU A C 1
ATOM 773 O O . LEU A 1 101 ? -1.698 2.032 7.257 1.00 97.31 101 LEU A O 1
ATOM 777 N N . THR A 1 102 ? -0.890 0.512 5.810 1.00 97.56 102 THR A N 1
ATOM 778 C CA . THR A 1 102 ? -1.962 -0.468 5.997 1.00 97.56 102 THR A CA 1
ATOM 779 C C . THR A 1 102 ? -1.975 -1.008 7.421 1.00 97.56 102 THR A C 1
ATOM 781 O O . THR A 1 102 ? -3.028 -1.055 8.052 1.00 97.56 102 THR A O 1
ATOM 784 N N . GLU A 1 103 ? -0.808 -1.338 7.966 1.00 97.12 103 GLU A N 1
ATOM 785 C CA . GLU A 1 103 ? -0.631 -1.806 9.338 1.00 97.12 103 GLU A CA 1
ATOM 786 C C . GLU A 1 103 ? -1.132 -0.766 10.349 1.00 97.12 103 GLU A C 1
ATOM 788 O O . GLU A 1 103 ? -1.872 -1.095 11.280 1.00 97.12 103 GLU A O 1
ATOM 793 N N . ALA A 1 104 ? -0.788 0.510 10.135 1.00 95.75 104 ALA A N 1
ATOM 794 C CA . ALA A 1 104 ? -1.263 1.619 10.955 1.00 95.75 104 ALA A CA 1
ATOM 795 C C . ALA A 1 104 ? -2.794 1.766 10.890 1.00 95.75 104 ALA A C 1
ATOM 797 O O . ALA A 1 104 ? -3.434 1.923 11.930 1.00 95.75 104 ALA A O 1
ATOM 798 N N . CYS A 1 105 ? -3.396 1.659 9.700 1.00 95.75 105 CYS A N 1
ATOM 799 C CA . CYS A 1 105 ? -4.853 1.673 9.531 1.00 95.75 105 CYS A CA 1
ATOM 800 C C . CYS A 1 105 ? -5.527 0.481 10.224 1.00 95.75 105 CYS A C 1
ATOM 802 O O . CYS A 1 105 ? -6.519 0.662 10.925 1.00 95.75 105 CYS A O 1
ATOM 804 N N . MET A 1 106 ? -4.988 -0.730 10.074 1.00 95.44 106 MET A N 1
ATOM 805 C CA . MET A 1 106 ? -5.537 -1.939 10.694 1.00 95.44 106 MET A CA 1
ATOM 806 C C . MET A 1 106 ? -5.507 -1.860 12.222 1.00 95.44 106 MET A C 1
ATOM 808 O O . MET A 1 106 ? -6.483 -2.220 12.879 1.00 95.44 106 MET A O 1
ATOM 812 N N . ARG A 1 107 ? -4.418 -1.346 12.807 1.00 94.62 107 ARG A N 1
ATOM 813 C CA . ARG A 1 107 ? -4.362 -1.121 14.256 1.00 94.62 107 ARG A CA 1
ATOM 814 C C . ARG A 1 107 ? -5.274 0.011 14.717 1.00 94.62 107 ARG A C 1
ATOM 816 O O . ARG A 1 107 ? -5.864 -0.097 15.789 1.00 94.62 107 ARG A O 1
ATOM 823 N N . LEU A 1 108 ? -5.430 1.064 13.914 1.00 93.50 108 LEU A N 1
ATOM 824 C CA . LEU A 1 108 ? -6.397 2.122 14.196 1.00 93.50 108 LEU A CA 1
ATOM 825 C C . LEU A 1 108 ? -7.828 1.562 14.246 1.00 93.50 108 LEU A C 1
ATOM 827 O O . LEU A 1 108 ? -8.553 1.852 15.190 1.00 93.50 108 LEU A O 1
ATOM 831 N N . VAL A 1 109 ? -8.213 0.718 13.282 1.00 94.19 109 VAL A N 1
ATOM 832 C CA . VAL A 1 109 ? -9.523 0.041 13.253 1.00 94.19 109 VAL A CA 1
ATOM 833 C C . VAL A 1 109 ? -9.788 -0.711 14.560 1.00 94.19 109 VAL A C 1
ATOM 835 O O . VAL A 1 109 ? -10.873 -0.593 15.119 1.00 94.19 109 VAL A O 1
ATOM 838 N N . LYS A 1 110 ? -8.790 -1.416 15.108 1.00 92.12 110 LYS A N 1
ATOM 839 C CA . LYS A 1 110 ? -8.952 -2.194 16.349 1.00 92.12 110 LYS A CA 1
ATOM 840 C C . LYS A 1 110 ? -9.213 -1.361 17.596 1.00 92.12 110 LYS A C 1
ATOM 842 O O . LYS A 1 110 ? -9.799 -1.891 18.537 1.00 92.12 110 LYS A O 1
ATOM 847 N N . ILE A 1 111 ? -8.798 -0.097 17.615 1.00 90.94 111 ILE A N 1
ATOM 848 C CA . ILE A 1 111 ? -9.078 0.792 18.746 1.00 90.94 111 ILE A CA 1
ATOM 849 C C . ILE A 1 111 ? -10.373 1.592 18.561 1.00 90.94 111 ILE A C 1
ATOM 851 O O . ILE A 1 111 ? -10.817 2.218 19.515 1.00 90.94 111 ILE A O 1
ATOM 855 N N . MET A 1 112 ? -10.987 1.595 17.373 1.00 90.31 112 MET A N 1
ATOM 856 C CA . MET A 1 112 ? -12.255 2.295 17.146 1.00 90.31 112 MET A CA 1
ATOM 857 C C . MET A 1 112 ? -13.422 1.547 17.784 1.00 90.31 112 MET A C 1
ATOM 859 O O . MET A 1 112 ? -13.625 0.362 17.528 1.00 90.31 112 MET A O 1
ATOM 863 N N . ASN A 1 113 ? -14.231 2.278 18.551 1.00 87.00 113 ASN A N 1
ATOM 864 C CA . ASN A 1 113 ? -15.416 1.737 19.221 1.00 87.00 113 ASN A CA 1
ATOM 865 C C . ASN A 1 113 ? -16.641 1.647 18.298 1.00 87.00 113 ASN A C 1
ATOM 867 O O . ASN A 1 113 ? -17.534 0.844 18.547 1.00 87.00 113 ASN A O 1
ATOM 871 N N . SER A 1 114 ? -16.695 2.470 17.246 1.00 90.19 114 SER A N 1
ATOM 872 C CA . SER A 1 114 ? -17.793 2.473 16.277 1.00 90.19 114 SER A CA 1
ATOM 873 C C . SER A 1 114 ? -17.462 1.588 15.082 1.00 90.19 114 SER A C 1
ATOM 875 O O . SER A 1 114 ? -16.482 1.833 14.380 1.00 90.19 114 SER A O 1
ATOM 877 N N . GLU A 1 115 ? -18.313 0.598 14.815 1.00 92.81 115 GLU A N 1
ATOM 878 C CA . GLU A 1 115 ? -18.225 -0.245 13.618 1.00 92.81 115 GLU A CA 1
ATOM 879 C C . GLU A 1 115 ? -18.288 0.597 12.338 1.00 92.81 115 GLU A C 1
ATOM 881 O O . GLU A 1 115 ? -17.491 0.395 11.431 1.00 92.81 115 GLU A O 1
ATOM 886 N N . THR A 1 116 ? -19.117 1.643 12.306 1.00 93.44 116 THR A N 1
ATOM 887 C CA . THR A 1 116 ? -19.175 2.575 11.171 1.00 93.44 116 THR A CA 1
ATOM 888 C C . THR A 1 116 ? -17.842 3.295 10.952 1.00 93.44 116 THR A C 1
ATOM 890 O O . THR A 1 116 ? -17.391 3.424 9.818 1.00 93.44 116 THR A O 1
ATOM 893 N N . GLN A 1 117 ? -17.164 3.729 12.023 1.00 92.50 117 GLN A N 1
ATOM 894 C CA . GLN A 1 117 ? -15.820 4.312 11.899 1.00 92.50 117 GLN A CA 1
ATOM 895 C C . GLN A 1 117 ? -14.809 3.272 11.399 1.00 92.50 117 GLN A C 1
ATOM 897 O O . GLN A 1 117 ? -13.948 3.603 10.584 1.00 92.50 117 GLN A O 1
ATOM 902 N N . GLN A 1 118 ? -14.909 2.019 11.856 1.00 95.00 118 GLN A N 1
ATOM 903 C CA . GLN A 1 118 ? -14.067 0.927 11.365 1.00 95.00 118 GLN A CA 1
ATOM 904 C C . GLN A 1 118 ? -14.262 0.699 9.861 1.00 95.00 118 GLN A C 1
ATOM 906 O O . GLN A 1 118 ? -13.280 0.673 9.120 1.00 95.00 118 GLN A O 1
ATOM 911 N N . GLU A 1 119 ? -15.508 0.581 9.405 1.00 95.88 119 GLU A N 1
ATOM 912 C CA . GLU A 1 119 ? -15.866 0.395 7.997 1.00 95.88 119 GLU A CA 1
ATOM 913 C C . GLU A 1 119 ? -15.395 1.563 7.126 1.00 95.88 119 GLU A C 1
ATOM 915 O O . GLU A 1 119 ? -14.806 1.345 6.068 1.00 95.88 119 GLU A O 1
ATOM 920 N N . GLU A 1 120 ? -15.584 2.804 7.582 1.00 95.44 120 GLU A N 1
ATOM 921 C CA . GLU A 1 120 ? -15.117 3.997 6.874 1.00 95.44 120 GLU A CA 1
ATOM 922 C C . GLU A 1 120 ? -13.584 4.009 6.732 1.00 95.44 120 GLU A C 1
ATOM 924 O O . GLU A 1 120 ? -13.071 4.327 5.656 1.00 95.44 120 GLU A O 1
ATOM 929 N N . ILE A 1 121 ? -12.832 3.632 7.775 1.00 95.56 121 ILE A N 1
ATOM 930 C CA . ILE A 1 121 ? -11.366 3.519 7.692 1.00 95.56 121 ILE A CA 1
ATOM 931 C C . ILE A 1 121 ? -10.977 2.415 6.705 1.00 95.56 121 ILE A C 1
ATOM 933 O O . ILE A 1 121 ? -10.140 2.659 5.833 1.00 95.56 121 ILE A O 1
ATOM 937 N N . VAL A 1 122 ? -11.592 1.230 6.812 1.00 96.81 122 VAL A N 1
ATOM 938 C CA . VAL A 1 122 ? -11.328 0.083 5.928 1.00 96.81 122 VAL A CA 1
ATOM 939 C C . VAL A 1 122 ? -11.605 0.442 4.472 1.00 96.81 122 VAL A C 1
ATOM 941 O O . VAL A 1 122 ? -10.746 0.209 3.630 1.00 96.81 122 VAL A O 1
ATOM 944 N N . ALA A 1 123 ? -12.730 1.089 4.168 1.00 96.75 123 ALA A N 1
ATOM 945 C CA . ALA A 1 123 ? -13.065 1.518 2.812 1.00 96.75 123 ALA A CA 1
ATOM 946 C C . ALA A 1 123 ? -12.015 2.477 2.225 1.00 96.75 123 ALA A C 1
ATOM 948 O O . ALA A 1 123 ? -11.686 2.407 1.041 1.00 96.75 123 ALA A O 1
ATOM 949 N N . LYS A 1 124 ? -11.447 3.363 3.052 1.00 95.94 124 LYS A N 1
ATOM 950 C CA . LYS A 1 124 ? -10.419 4.308 2.604 1.00 95.94 124 LYS A CA 1
ATOM 951 C C . LYS A 1 124 ? -9.073 3.643 2.335 1.00 95.94 124 LYS A C 1
ATOM 953 O O . LYS A 1 124 ? -8.411 4.014 1.367 1.00 95.94 124 LYS A O 1
ATOM 958 N N . ILE A 1 125 ? -8.651 2.682 3.158 1.00 97.50 125 ILE A N 1
ATOM 959 C CA . ILE A 1 125 ? -7.419 1.930 2.877 1.00 97.50 125 ILE A CA 1
ATOM 960 C C . ILE A 1 125 ? -7.619 0.933 1.720 1.00 97.50 125 ILE A C 1
ATOM 962 O O . ILE A 1 125 ? -6.698 0.748 0.930 1.00 97.50 125 ILE A O 1
ATOM 966 N N . ASP A 1 126 ? -8.824 0.382 1.535 1.00 97.56 126 ASP A N 1
ATOM 967 C CA . ASP A 1 126 ? -9.191 -0.446 0.375 1.00 97.56 126 ASP A CA 1
ATOM 968 C C . ASP A 1 126 ? -8.975 0.313 -0.943 1.00 97.56 126 ASP A C 1
ATOM 970 O O . ASP A 1 126 ? -8.288 -0.169 -1.844 1.00 97.56 126 ASP A O 1
ATOM 974 N N . GLU A 1 127 ? -9.469 1.555 -1.010 1.00 97.50 127 GLU A N 1
ATOM 975 C CA . GLU A 1 127 ? -9.282 2.453 -2.154 1.00 97.50 127 GLU A CA 1
ATOM 976 C C . GLU A 1 127 ? -7.792 2.686 -2.460 1.00 97.50 127 GLU A C 1
ATOM 978 O O . GLU A 1 127 ? -7.377 2.630 -3.622 1.00 97.50 127 GLU A O 1
ATOM 983 N N . VAL A 1 128 ? -6.967 2.905 -1.431 1.00 98.12 128 VAL A N 1
ATOM 984 C CA . VAL A 1 128 ? -5.514 3.091 -1.582 1.00 98.12 128 VAL A CA 1
ATOM 985 C C . VAL A 1 128 ? -4.855 1.836 -2.155 1.00 98.12 128 VAL A C 1
ATOM 987 O O . VAL A 1 128 ? -4.076 1.944 -3.103 1.00 98.12 128 VAL A O 1
ATOM 990 N N . VAL A 1 129 ? -5.171 0.652 -1.621 1.00 98.38 129 VAL A N 1
ATOM 991 C CA . VAL A 1 129 ? -4.570 -0.616 -2.066 1.00 98.38 129 VAL A CA 1
ATOM 992 C C . VAL A 1 129 ? -4.996 -0.953 -3.499 1.00 98.38 129 VAL A C 1
ATOM 994 O O . VAL A 1 129 ? -4.145 -1.306 -4.314 1.00 98.38 129 VAL A O 1
ATOM 997 N N . ILE A 1 130 ? -6.272 -0.768 -3.859 1.00 98.19 130 ILE A N 1
ATOM 998 C CA . ILE A 1 130 ? -6.757 -0.964 -5.238 1.00 98.19 130 ILE A CA 1
ATOM 999 C C . ILE A 1 130 ? -6.002 -0.062 -6.218 1.00 98.19 130 ILE A C 1
ATOM 1001 O O . ILE A 1 130 ? -5.533 -0.522 -7.262 1.00 98.19 130 ILE A O 1
ATOM 1005 N N . ASN A 1 131 ? -5.858 1.223 -5.892 1.00 98.25 131 ASN A N 1
ATOM 1006 C CA . ASN A 1 131 ? -5.161 2.160 -6.771 1.00 98.25 131 ASN A CA 1
ATOM 1007 C C . ASN A 1 131 ? -3.661 1.862 -6.860 1.00 98.25 131 ASN A C 1
ATOM 1009 O O . ASN A 1 131 ? -3.068 2.036 -7.928 1.00 98.25 131 ASN A O 1
ATOM 1013 N N . TYR A 1 132 ? -3.061 1.344 -5.789 1.00 98.56 132 TYR A N 1
ATOM 1014 C CA . TYR A 1 132 ? -1.682 0.875 -5.817 1.00 98.56 132 TYR A CA 1
ATOM 1015 C C . TYR A 1 132 ? -1.509 -0.364 -6.711 1.00 98.56 132 TYR A C 1
ATOM 1017 O O . TYR A 1 132 ? -0.560 -0.427 -7.487 1.00 98.56 132 TYR A O 1
ATOM 1025 N N . ILE A 1 133 ? -2.450 -1.315 -6.702 1.00 98.44 133 ILE A N 1
ATOM 1026 C CA . ILE A 1 133 ? -2.437 -2.457 -7.638 1.00 98.44 133 ILE A CA 1
ATOM 1027 C C . ILE A 1 133 ? -2.491 -1.964 -9.093 1.00 98.44 133 ILE A C 1
ATOM 1029 O O . ILE A 1 133 ? -1.769 -2.476 -9.950 1.00 98.44 133 ILE A O 1
ATOM 1033 N N . CYS A 1 134 ? -3.304 -0.945 -9.387 1.00 97.81 134 CYS A N 1
ATOM 1034 C CA . CYS A 1 134 ? -3.326 -0.318 -10.711 1.00 97.81 134 CYS A CA 1
ATOM 1035 C C . CYS A 1 134 ? -1.984 0.347 -11.065 1.00 97.81 134 CYS A C 1
ATOM 1037 O O . CYS A 1 134 ? -1.529 0.229 -12.203 1.00 97.81 134 CYS A O 1
ATOM 1039 N N . LEU A 1 135 ? -1.326 0.999 -10.099 1.00 98.00 135 LEU A N 1
ATOM 1040 C CA . LEU A 1 135 ? 0.018 1.553 -10.279 1.00 98.00 135 LEU A CA 1
ATOM 1041 C C . LEU A 1 135 ? 1.042 0.457 -10.606 1.00 98.00 135 LEU A C 1
ATOM 1043 O O . LEU A 1 135 ? 1.819 0.636 -11.539 1.00 98.00 135 LEU A O 1
ATOM 1047 N N . LEU A 1 136 ? 1.023 -0.677 -9.894 1.00 97.69 136 LEU A N 1
ATOM 1048 C CA . LEU A 1 136 ? 1.919 -1.809 -10.164 1.00 97.69 136 LEU A CA 1
ATOM 1049 C C . LEU A 1 136 ? 1.739 -2.360 -11.581 1.00 97.69 136 LEU A C 1
ATOM 1051 O O . LEU A 1 136 ? 2.727 -2.596 -12.269 1.00 97.69 136 LEU A O 1
ATOM 1055 N N . LYS A 1 137 ? 0.492 -2.507 -12.042 1.00 96.94 137 LYS A N 1
ATOM 1056 C CA . LYS A 1 137 ? 0.189 -2.940 -13.417 1.00 96.94 137 LYS A CA 1
ATOM 1057 C C . LYS A 1 137 ? 0.716 -1.957 -14.460 1.00 96.94 137 LYS A C 1
ATOM 1059 O O . LYS A 1 137 ? 1.255 -2.366 -15.484 1.00 96.94 137 LYS A O 1
ATOM 1064 N N . ALA A 1 138 ? 0.576 -0.655 -14.205 1.00 96.06 138 ALA A N 1
ATOM 1065 C CA . ALA A 1 138 ? 1.121 0.373 -15.087 1.00 96.06 138 ALA A CA 1
ATOM 1066 C C . ALA A 1 138 ? 2.659 0.367 -15.092 1.00 96.06 138 ALA A C 1
ATOM 1068 O O . ALA A 1 138 ? 3.268 0.550 -16.143 1.00 96.06 138 ALA A O 1
ATOM 1069 N N . ALA A 1 139 ? 3.278 0.125 -13.934 1.00 95.25 139 ALA A N 1
ATOM 1070 C CA . ALA A 1 139 ? 4.723 0.017 -13.791 1.00 95.25 139 ALA A CA 1
ATOM 1071 C C . ALA A 1 139 ? 5.277 -1.205 -14.539 1.00 95.25 139 ALA A C 1
ATOM 1073 O O . ALA A 1 139 ? 6.228 -1.067 -15.299 1.00 95.25 139 ALA A O 1
ATOM 1074 N N . GLU A 1 140 ? 4.631 -2.365 -14.409 1.00 95.00 140 GLU A N 1
ATOM 1075 C CA . GLU A 1 140 ? 4.972 -3.582 -15.155 1.00 95.00 140 GLU A CA 1
ATOM 1076 C C . GLU A 1 140 ? 4.876 -3.366 -16.671 1.00 95.00 140 GLU A C 1
ATOM 1078 O O . GLU A 1 140 ? 5.787 -3.725 -17.412 1.00 95.00 140 GLU A O 1
ATOM 1083 N N . ALA A 1 141 ? 3.809 -2.714 -17.145 1.00 93.75 141 ALA A N 1
ATOM 1084 C CA . ALA A 1 141 ? 3.639 -2.414 -18.566 1.00 93.75 141 ALA A CA 1
ATOM 1085 C C . ALA A 1 141 ? 4.710 -1.450 -19.112 1.00 93.75 141 ALA A C 1
ATOM 1087 O O . ALA A 1 141 ? 5.080 -1.544 -20.284 1.00 93.75 141 ALA A O 1
ATOM 1088 N N . ALA A 1 142 ? 5.189 -0.530 -18.271 1.00 92.56 142 ALA A N 1
ATOM 1089 C CA . ALA A 1 142 ? 6.237 0.437 -18.589 1.00 92.56 142 ALA A CA 1
ATOM 1090 C C . ALA A 1 142 ? 7.662 -0.128 -18.438 1.00 92.56 142 ALA A C 1
ATOM 1092 O O . ALA A 1 142 ? 8.619 0.470 -18.933 1.00 92.56 142 ALA A O 1
ATOM 1093 N N . PHE A 1 143 ? 7.818 -1.275 -17.777 1.00 91.50 143 PHE A N 1
ATOM 1094 C CA . PHE A 1 143 ? 9.115 -1.861 -17.474 1.00 91.50 143 PHE A CA 1
ATOM 1095 C C . PHE A 1 143 ? 9.897 -2.204 -18.752 1.00 91.50 143 PHE A C 1
ATOM 1097 O O . PHE A 1 143 ? 9.420 -2.930 -19.627 1.00 91.50 143 PHE A O 1
ATOM 1104 N N . GLY A 1 144 ? 11.110 -1.656 -18.874 1.00 85.06 144 GLY A N 1
ATOM 1105 C CA . GLY A 1 144 ? 11.976 -1.852 -20.042 1.00 85.06 144 GLY A CA 1
ATOM 1106 C C . GLY A 1 144 ? 11.480 -1.186 -21.334 1.00 85.06 144 GLY A C 1
ATOM 1107 O O . GLY A 1 144 ? 11.999 -1.486 -22.410 1.00 85.06 144 GLY A O 1
ATOM 1108 N N . LYS A 1 145 ? 10.474 -0.302 -21.262 1.00 86.56 145 LYS A N 1
ATOM 1109 C CA . LYS A 1 145 ? 9.979 0.471 -22.411 1.00 86.56 145 LYS A CA 1
ATOM 1110 C C . LYS A 1 145 ? 10.784 1.752 -22.617 1.00 86.56 145 LYS A C 1
ATOM 1112 O O . LYS A 1 145 ? 11.482 2.230 -21.729 1.00 86.56 145 LYS A O 1
ATOM 1117 N N . SER A 1 146 ? 10.687 2.324 -23.816 1.00 78.94 146 SER A N 1
ATOM 1118 C CA . SER A 1 146 ? 11.341 3.593 -24.137 1.00 78.94 146 SER A CA 1
ATOM 1119 C C . SER A 1 146 ? 10.536 4.792 -23.616 1.00 78.94 146 SER A C 1
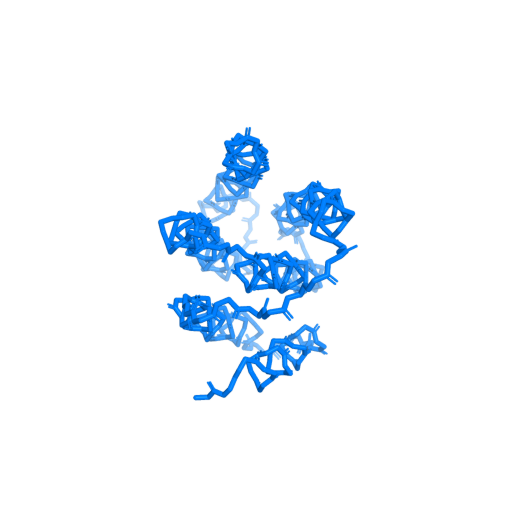ATOM 1121 O O . SER A 1 146 ? 9.314 4.742 -23.492 1.00 78.94 146 SER A O 1
ATOM 1123 N N . SER A 1 147 ? 11.220 5.912 -23.360 1.00 72.56 147 SER A N 1
ATOM 1124 C CA . SER A 1 147 ? 10.662 7.126 -22.730 1.00 72.56 147 SER A CA 1
ATOM 1125 C C . SER A 1 147 ? 9.486 7.788 -23.485 1.00 72.56 147 SER A C 1
ATOM 1127 O O . SER A 1 147 ? 8.842 8.679 -22.933 1.00 72.56 147 SER A O 1
ATOM 1129 N N . GLY A 1 148 ? 9.190 7.379 -24.724 1.00 73.12 148 GLY A N 1
ATOM 1130 C CA . GLY A 1 148 ? 8.053 7.866 -25.519 1.00 73.12 148 GLY A CA 1
ATOM 1131 C C . GLY A 1 148 ? 6.792 6.997 -25.451 1.00 73.12 148 GLY A C 1
ATOM 1132 O O . GLY A 1 148 ? 5.766 7.377 -26.020 1.00 73.12 148 GLY A O 1
ATOM 1133 N N . ASP A 1 149 ? 6.854 5.844 -24.783 1.00 89.06 149 ASP A N 1
ATOM 1134 C CA . ASP A 1 149 ? 5.762 4.877 -24.751 1.00 89.06 149 ASP A CA 1
ATOM 1135 C C . ASP A 1 149 ? 4.559 5.397 -23.939 1.00 89.06 149 ASP A C 1
ATOM 1137 O O . ASP A 1 149 ? 4.688 6.074 -22.913 1.00 89.06 149 ASP A O 1
ATOM 1141 N N . SER A 1 150 ? 3.351 5.077 -24.401 1.00 90.38 150 SER A N 1
ATOM 1142 C CA . SER A 1 150 ? 2.106 5.425 -23.709 1.00 90.38 150 SER A CA 1
ATOM 1143 C C . SER A 1 150 ? 2.016 4.848 -22.286 1.00 90.38 150 SER A C 1
ATOM 1145 O O . SER A 1 150 ? 1.421 5.484 -21.414 1.00 90.38 150 SER A O 1
ATOM 1147 N N . SER A 1 151 ? 2.658 3.706 -22.023 1.00 89.62 151 SER A N 1
ATOM 1148 C CA . SER A 1 151 ? 2.745 3.069 -20.703 1.00 89.62 151 SER A CA 1
ATOM 1149 C C . SER A 1 151 ? 3.440 3.955 -19.663 1.00 89.62 151 SER A C 1
ATOM 1151 O O . SER A 1 151 ? 2.969 4.045 -18.532 1.00 89.62 151 SER A O 1
ATOM 1153 N N . ILE A 1 152 ? 4.474 4.706 -20.056 1.00 90.12 152 ILE A N 1
ATOM 1154 C CA . ILE A 1 152 ? 5.193 5.651 -19.183 1.00 90.12 152 ILE A CA 1
ATOM 1155 C C . ILE A 1 152 ? 4.261 6.787 -18.738 1.00 90.12 152 ILE A C 1
ATOM 1157 O O . ILE A 1 152 ? 4.207 7.157 -17.564 1.00 90.12 152 ILE A O 1
ATOM 1161 N N . LYS A 1 153 ? 3.449 7.311 -19.667 1.00 91.75 153 LYS A N 1
ATOM 1162 C CA . LYS A 1 153 ? 2.444 8.344 -19.363 1.00 91.75 153 LYS A CA 1
ATOM 1163 C C . LYS A 1 153 ? 1.349 7.812 -18.436 1.00 91.75 153 LYS A C 1
ATOM 1165 O O . LYS A 1 153 ? 0.896 8.532 -17.545 1.00 91.75 153 LYS A O 1
ATOM 1170 N N . LEU A 1 154 ? 0.927 6.560 -18.629 1.00 94.06 154 LEU A N 1
ATOM 1171 C CA . LEU A 1 154 ? -0.044 5.904 -17.750 1.00 94.06 154 LEU A CA 1
ATOM 1172 C C . LEU A 1 154 ? 0.516 5.710 -16.337 1.00 94.06 154 LEU A C 1
ATOM 1174 O O . LEU A 1 154 ? -0.178 6.029 -15.370 1.00 94.06 154 LEU A O 1
ATOM 1178 N N . LEU A 1 155 ? 1.771 5.276 -16.208 1.00 95.19 155 LEU A N 1
ATOM 1179 C CA . LEU A 1 155 ? 2.460 5.160 -14.924 1.00 95.19 155 LEU A CA 1
ATOM 1180 C C . LEU A 1 155 ? 2.494 6.502 -14.176 1.00 95.19 155 LEU A C 1
ATOM 1182 O O . LEU A 1 155 ? 2.089 6.573 -13.012 1.00 95.19 155 LEU A O 1
ATOM 1186 N N . ALA A 1 156 ? 2.889 7.584 -14.854 1.00 94.69 156 ALA A N 1
ATOM 1187 C CA . ALA A 1 156 ? 2.897 8.925 -14.271 1.00 94.69 156 ALA A CA 1
ATOM 1188 C C . ALA A 1 156 ? 1.500 9.353 -13.782 1.00 94.69 156 ALA A C 1
ATOM 1190 O O . ALA A 1 156 ? 1.353 9.846 -12.662 1.00 94.69 156 ALA A O 1
ATOM 1191 N N . ARG A 1 157 ? 0.449 9.093 -14.573 1.00 96.00 157 ARG A N 1
ATOM 1192 C CA . ARG A 1 157 ? -0.943 9.389 -14.194 1.00 96.00 157 ARG A CA 1
ATOM 1193 C C . ARG A 1 157 ? -1.393 8.609 -12.955 1.00 96.00 157 ARG A C 1
ATOM 1195 O O . ARG A 1 157 ? -2.026 9.189 -12.067 1.00 96.00 157 ARG A O 1
ATOM 1202 N N . HIS A 1 158 ? -1.087 7.313 -12.878 1.00 96.56 158 HIS A N 1
ATOM 1203 C CA . HIS A 1 158 ? -1.402 6.508 -11.695 1.00 96.56 158 HIS A CA 1
ATOM 1204 C C . HIS A 1 158 ? -0.641 7.005 -10.463 1.00 96.56 158 HIS A C 1
ATOM 1206 O O . HIS A 1 158 ? -1.220 7.085 -9.382 1.00 96.56 158 HIS A O 1
ATOM 1212 N N . SER A 1 159 ? 0.610 7.437 -10.623 1.00 96.06 159 SER A N 1
ATOM 1213 C CA . SER A 1 159 ? 1.394 8.026 -9.534 1.00 96.06 159 SER A CA 1
ATOM 1214 C C . SER A 1 159 ? 0.785 9.333 -9.009 1.00 96.0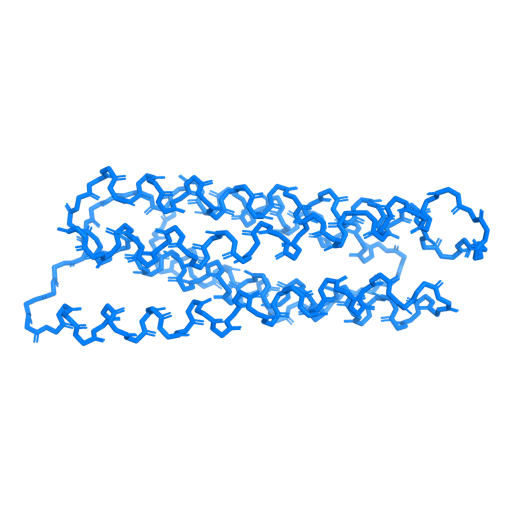6 159 SER A C 1
ATOM 1216 O O . SER A 1 159 ? 0.642 9.516 -7.797 1.00 96.06 159 SER A O 1
ATOM 1218 N N . THR A 1 160 ? 0.322 10.219 -9.901 1.00 96.38 160 THR A N 1
ATOM 1219 C CA . THR A 1 160 ? -0.433 11.423 -9.510 1.00 96.38 160 THR A CA 1
ATOM 1220 C C . THR A 1 160 ? -1.732 11.067 -8.788 1.00 96.38 160 THR A C 1
ATOM 1222 O O . THR A 1 160 ? -2.047 11.664 -7.759 1.00 96.38 160 THR A O 1
ATOM 1225 N N . THR A 1 161 ? -2.465 10.069 -9.2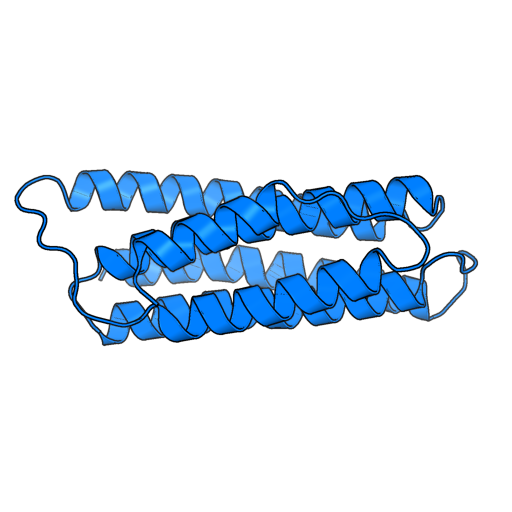87 1.00 96.81 161 THR A N 1
ATOM 1226 C CA . THR A 1 161 ? -3.706 9.583 -8.661 1.00 96.81 161 THR A CA 1
ATOM 1227 C C . THR A 1 161 ? -3.439 9.096 -7.237 1.00 96.81 161 THR A C 1
ATOM 1229 O O . THR A 1 161 ? -4.119 9.523 -6.305 1.00 96.81 161 THR A O 1
ATOM 1232 N N . MET A 1 162 ? -2.383 8.300 -7.042 1.00 97.38 162 MET A N 1
ATOM 1233 C CA . MET A 1 162 ? -1.956 7.845 -5.720 1.00 97.38 162 MET A CA 1
ATOM 1234 C C . MET A 1 162 ? -1.661 9.010 -4.777 1.00 97.38 162 MET A C 1
ATOM 1236 O O . MET A 1 162 ? -2.162 9.015 -3.656 1.00 97.38 162 MET A O 1
ATOM 1240 N N . ALA A 1 163 ? -0.912 10.025 -5.223 1.00 94.31 163 ALA A N 1
ATOM 1241 C CA . ALA A 1 163 ? -0.607 11.200 -4.404 1.00 94.31 163 ALA A CA 1
ATOM 1242 C C . ALA A 1 163 ? -1.876 11.943 -3.934 1.00 94.31 163 ALA A C 1
ATOM 1244 O O . ALA A 1 163 ? -1.949 12.378 -2.780 1.00 94.31 163 ALA A O 1
ATOM 1245 N N . THR A 1 164 ? -2.888 12.050 -4.798 1.00 95.88 164 THR A N 1
ATOM 1246 C CA . THR A 1 164 ? -4.188 12.651 -4.463 1.00 95.88 164 THR A CA 1
ATOM 1247 C C . THR A 1 164 ? -4.964 11.804 -3.454 1.00 95.88 164 THR A C 1
ATOM 1249 O O . THR A 1 164 ? -5.474 12.339 -2.465 1.00 95.88 164 THR A O 1
ATOM 1252 N N . ILE A 1 165 ? -5.021 10.485 -3.660 1.00 95.38 165 ILE A N 1
ATOM 1253 C CA . ILE A 1 165 ? -5.761 9.562 -2.790 1.00 95.38 165 ILE A CA 1
ATOM 1254 C C . ILE A 1 165 ? -5.151 9.530 -1.387 1.00 95.38 165 ILE A C 1
ATOM 1256 O O . ILE A 1 165 ? -5.870 9.734 -0.413 1.00 95.38 165 ILE A O 1
ATOM 1260 N N . VAL A 1 166 ? -3.829 9.376 -1.251 1.00 93.56 166 VAL A N 1
ATOM 1261 C CA . VAL A 1 166 ? -3.173 9.327 0.075 1.00 93.56 166 VAL A CA 1
ATOM 1262 C C . VAL A 1 166 ? -3.262 10.664 0.825 1.00 93.56 166 VAL A C 1
ATOM 1264 O O . VAL A 1 166 ? -3.389 10.698 2.052 1.00 93.56 166 VAL A O 1
ATOM 1267 N N . SER A 1 167 ? -3.276 11.787 0.100 1.00 90.38 167 SER A N 1
ATOM 1268 C CA . SER A 1 167 ? -3.532 13.107 0.697 1.00 90.38 167 SER A CA 1
ATOM 1269 C C . SER A 1 167 ? -4.972 13.213 1.212 1.00 90.38 167 SER A C 1
ATOM 1271 O O . SER A 1 167 ? -5.218 13.717 2.313 1.00 90.38 167 SER A O 1
ATOM 1273 N N . THR A 1 168 ? -5.927 12.682 0.445 1.00 92.38 168 THR A N 1
ATOM 1274 C CA . THR A 1 168 ? -7.351 12.643 0.804 1.00 92.38 168 THR A CA 1
ATOM 1275 C C . THR A 1 168 ? -7.621 11.691 1.969 1.00 92.38 168 THR A C 1
ATOM 1277 O O . THR A 1 168 ? -8.413 12.034 2.850 1.00 92.38 168 THR A O 1
ATOM 1280 N N . LEU A 1 169 ? -6.921 10.553 2.041 1.00 91.12 169 LEU A N 1
ATOM 1281 C CA . LEU A 1 169 ? -6.935 9.627 3.176 1.00 91.12 169 LEU A CA 1
ATOM 1282 C C . LEU A 1 169 ? -6.586 10.370 4.467 1.00 91.12 169 LEU A C 1
ATOM 1284 O O . LEU A 1 169 ? -7.383 10.381 5.399 1.00 91.12 169 LEU A O 1
ATOM 1288 N N . THR A 1 170 ? -5.443 11.066 4.498 1.00 86.94 170 THR A N 1
ATOM 1289 C CA . THR A 1 170 ? -4.993 11.797 5.697 1.00 86.94 170 THR A CA 1
ATOM 1290 C C . THR A 1 170 ? -6.040 12.811 6.166 1.00 86.94 170 THR A C 1
ATOM 1292 O O . THR A 1 170 ? -6.317 12.919 7.361 1.00 86.94 170 THR A O 1
ATOM 1295 N N . ARG A 1 171 ? -6.647 13.560 5.233 1.00 89.12 171 ARG A N 1
ATOM 1296 C CA . ARG A 1 171 ? -7.707 14.528 5.556 1.00 89.12 171 ARG A CA 1
ATOM 1297 C C . ARG A 1 171 ? -8.967 13.839 6.082 1.00 89.12 171 ARG A C 1
ATOM 1299 O O . ARG A 1 171 ? -9.533 14.300 7.068 1.00 89.12 171 ARG A O 1
ATOM 1306 N N . SER A 1 172 ? -9.387 12.749 5.446 1.00 88.44 172 SER A N 1
ATOM 1307 C CA . SER A 1 172 ? -10.593 12.001 5.817 1.00 88.44 172 SER A CA 1
ATOM 1308 C C . SER A 1 172 ? -10.448 11.368 7.196 1.00 88.44 172 SER A C 1
ATOM 1310 O O . SER A 1 172 ? -11.326 11.540 8.034 1.00 88.44 172 SER A O 1
ATOM 1312 N N . LEU A 1 173 ? -9.305 10.733 7.472 1.00 86.44 173 LEU A N 1
ATOM 1313 C CA . LEU A 1 173 ? -9.010 10.149 8.780 1.00 86.44 173 LEU A CA 1
ATOM 1314 C C . LEU A 1 173 ? -8.979 11.224 9.869 1.00 86.44 173 LEU A C 1
ATOM 1316 O O . LEU A 1 173 ? -9.567 11.038 10.924 1.00 86.44 173 LEU A O 1
ATOM 1320 N N . LYS A 1 174 ? -8.392 12.401 9.617 1.00 86.31 174 LYS A N 1
ATOM 1321 C CA . LYS A 1 174 ? -8.465 13.510 10.586 1.00 86.31 174 LYS A CA 1
ATOM 1322 C C . LYS A 1 174 ? -9.904 13.910 10.913 1.00 86.31 174 LYS A C 1
ATOM 1324 O O . LYS A 1 174 ? -10.209 14.107 12.081 1.00 86.31 174 LYS A O 1
ATOM 1329 N N . MET A 1 175 ? -10.771 14.021 9.907 1.00 87.94 175 MET A N 1
ATOM 1330 C CA . MET A 1 175 ? -12.180 14.376 10.112 1.00 87.94 175 MET A CA 1
ATOM 1331 C C . MET A 1 175 ? -12.951 13.283 10.860 1.00 87.94 175 MET A C 1
ATOM 1333 O O . MET A 1 175 ? -13.720 13.592 11.762 1.00 87.94 175 MET A O 1
ATOM 1337 N N . LEU A 1 176 ? -12.733 12.019 10.499 1.00 86.38 176 LEU A N 1
ATOM 1338 C CA . LEU A 1 176 ? -13.404 10.857 11.081 1.00 86.38 176 LEU A CA 1
ATOM 1339 C C . LEU A 1 176 ? -13.044 10.656 12.555 1.00 86.38 176 LEU A C 1
ATOM 1341 O O . LEU A 1 176 ? -13.913 10.355 13.363 1.00 86.38 176 LEU A O 1
ATOM 1345 N N . LEU A 1 177 ? -11.774 10.876 12.898 1.00 81.81 177 LEU A N 1
ATOM 1346 C CA . LEU A 1 177 ? -11.228 10.695 14.245 1.00 81.81 177 LEU A CA 1
ATOM 1347 C C . LEU A 1 177 ? -11.390 11.931 15.149 1.00 81.81 177 LEU A C 1
ATOM 1349 O O . LEU A 1 177 ? -10.799 11.981 16.229 1.00 81.81 177 LEU A O 1
ATOM 1353 N N . ASN A 1 178 ? -12.074 12.970 14.672 1.00 78.44 178 ASN A N 1
ATOM 1354 C CA . ASN A 1 178 ? -12.451 14.153 15.451 1.00 78.44 178 ASN A CA 1
ATOM 1355 C C . ASN A 1 178 ? -13.968 14.201 15.725 1.00 78.44 178 ASN A C 1
ATOM 1357 O O . ASN A 1 178 ? -14.427 15.169 16.329 1.00 78.44 178 ASN A O 1
ATOM 1361 N N . LYS A 1 179 ? -14.727 13.211 15.236 1.00 62.56 179 LYS A N 1
ATOM 1362 C CA . LYS A 1 179 ? -16.122 12.963 15.617 1.00 62.56 179 LYS A CA 1
ATOM 1363 C C . LYS A 1 179 ? -16.153 12.145 16.901 1.00 62.56 179 LYS A C 1
ATOM 1365 O O . LYS A 1 179 ? -17.044 12.436 17.721 1.00 62.56 179 LYS A O 1
#

Foldseek 3Di:
DDLVVLLVLLVVLLPDAADPDCRLVVLLVSLVVLLVSLVVLQDAADDDPDCLVVLLVVLLVQLVVLLQQLLVLLVQLLVCLVPLVSNSVSLSSNSSSLSSNSSSLSNVLNNDPDSVLSVVSSVLNSVLSVLSSQLSVLSSVSRPHDPPDPSSVSNNVSSVVNNVSSVVSSVVSVVSSVD

Sequence (179 aa):
MSFEARIARLGEMKEKNYAVPDGFLAAQKDANELLCLVRSSVGKPEDHPGAYDLKLSQYKQLLSVESRQLGSACRKLAMAEKSPEEMLVAMTSSFQVLCCLTEACMRLVKIMNSETQQEEIVAKIDEVVINYICLLKAAEAAFGKSSGDSSIKLLARHSTTMATIVSTLTRSLKMLLNK

pLDDT: mean 92.53, std 6.99, range [56.31, 98.56]

Secondary structure (DSSP, 8-state):
--HHHHHHHHHHHHT----TTTHHHHHHHHHHHHHHHHHT--SPPP--TT-HHHHHHHHHHHHHHHHHHHHHHHHHHHH-TT-HHHHHHHHHHHHHHHHHHHHHHHHHHHH-S-HHHHHHHHHHHHHHHHHHHHHHHHHHHHTT--TT-HHHHHHHHHHHHHHHHHHHHHHHHHHHTT-

Radius of gyration: 16.66 Å; chains: 1; bounding box: 36×30×55 Å